Protein AF-G7KK99-F1 (afdb_monomer_lite)

InterPro domains:
  IPR000157 Toll/interleukin-1 receptor homology (TIR) domain [PF01582] (28-104)
  IPR000157 Toll/interleukin-1 receptor homology (TIR) domain [PS50104] (1-105)
  IPR000157 Toll/interleukin-1 receptor homology (TIR) domain [SM00255] (11-105)
  IPR035897 Toll/interleukin-1 receptor homology (TIR) domain superfamily [G3DSA:3.40.50.10140] (6-105)
  IPR035897 Toll/interleukin-1 receptor homology (TIR) domain superfamily [SSF52200] (6-105)

Radius of gyration: 15.06 Å; chains: 1; bounding box: 33×24×49 Å

pLDDT: mean 86.57, std 13.15, range [40.97, 97.69]

Structure (mmCIF, N/CA/C/O backbone):
data_AF-G7KK99-F1
#
_entry.id   AF-G7KK99-F1
#
loop_
_atom_site.group_PDB
_atom_site.id
_atom_site.type_symbol
_atom_site.label_atom_id
_atom_site.label_alt_id
_atom_site.label_comp_id
_atom_site.label_asym_id
_atom_site.label_entity_id
_atom_site.label_seq_id
_atom_site.pdbx_PDB_ins_code
_atom_site.Cartn_x
_atom_site.Cartn_y
_atom_site.Cartn_z
_atom_site.occupancy
_atom_site.B_iso_or_equiv
_atom_site.auth_seq_id
_atom_site.auth_comp_id
_atom_site.auth_asym_id
_atom_site.auth_atom_id
_atom_site.pdbx_PDB_model_num
ATOM 1 N N . MET A 1 1 ? 18.253 1.509 -36.763 1.00 40.97 1 MET A N 1
ATOM 2 C CA . MET A 1 1 ? 17.211 2.030 -35.854 1.00 40.97 1 MET A CA 1
ATOM 3 C C . MET A 1 1 ? 16.791 0.888 -34.943 1.00 40.97 1 MET A C 1
ATOM 5 O O . MET A 1 1 ? 16.003 0.056 -35.371 1.00 40.97 1 MET A O 1
ATOM 9 N N . ALA A 1 2 ? 17.398 0.756 -33.762 1.00 49.94 2 ALA A N 1
ATOM 10 C CA . ALA A 1 2 ? 16.962 -0.261 -32.808 1.00 49.94 2 ALA A CA 1
ATOM 11 C C . ALA A 1 2 ? 15.571 0.139 -32.298 1.00 49.94 2 ALA A C 1
ATOM 13 O O . ALA A 1 2 ? 15.393 1.240 -31.778 1.00 49.94 2 ALA A O 1
ATOM 14 N N . SER A 1 3 ? 14.578 -0.717 -32.522 1.00 53.69 3 SER A N 1
ATOM 15 C CA . SER A 1 3 ? 13.256 -0.558 -31.928 1.00 53.69 3 SER A CA 1
ATOM 16 C C . SER A 1 3 ? 13.399 -0.820 -30.432 1.00 53.69 3 SER A C 1
ATOM 18 O O . SER A 1 3 ? 13.483 -1.977 -30.034 1.00 53.69 3 SER A O 1
ATOM 20 N N . LEU A 1 4 ? 13.468 0.237 -29.618 1.00 55.56 4 LEU A N 1
ATOM 21 C CA . LEU A 1 4 ? 13.432 0.123 -28.159 1.00 55.56 4 LEU A CA 1
ATOM 22 C C . LEU A 1 4 ? 12.119 -0.565 -27.769 1.00 55.56 4 LEU A C 1
ATOM 24 O O . LEU A 1 4 ? 11.043 0.034 -27.852 1.00 55.56 4 LEU A O 1
ATOM 28 N N . THR A 1 5 ? 12.189 -1.836 -27.378 1.00 54.59 5 THR A N 1
ATOM 29 C CA . THR A 1 5 ? 11.058 -2.503 -26.739 1.00 54.59 5 THR A CA 1
ATOM 30 C C . THR A 1 5 ? 10.803 -1.813 -25.403 1.00 54.59 5 THR A C 1
ATOM 32 O O . THR A 1 5 ? 11.726 -1.315 -24.762 1.00 54.59 5 THR A O 1
ATOM 35 N N . VAL A 1 6 ? 9.541 -1.738 -24.972 1.00 59.72 6 VAL A N 1
ATOM 36 C CA . VAL A 1 6 ? 9.140 -1.026 -23.741 1.00 59.72 6 VAL A CA 1
ATOM 37 C C . VAL A 1 6 ? 9.992 -1.429 -22.526 1.00 59.72 6 VAL A C 1
ATOM 39 O O . VAL A 1 6 ? 10.261 -0.579 -21.682 1.00 59.72 6 VAL A O 1
ATOM 42 N N . THR A 1 7 ? 10.467 -2.675 -22.498 1.00 56.84 7 THR A N 1
ATOM 43 C CA . THR A 1 7 ? 11.311 -3.276 -21.458 1.00 56.84 7 THR A CA 1
ATOM 44 C C . THR A 1 7 ? 12.694 -2.636 -21.301 1.00 56.84 7 THR A C 1
ATOM 46 O O . THR A 1 7 ? 13.200 -2.606 -20.190 1.00 56.84 7 THR A O 1
ATOM 49 N N . ASP A 1 8 ? 13.283 -2.045 -22.345 1.00 63.66 8 ASP A N 1
ATOM 50 C CA . ASP A 1 8 ? 14.640 -1.460 -22.279 1.00 63.66 8 ASP A CA 1
ATOM 51 C C . ASP A 1 8 ? 14.688 -0.137 -21.477 1.00 63.66 8 ASP A C 1
ATOM 53 O O . ASP A 1 8 ? 15.746 0.444 -21.248 1.00 63.66 8 ASP A O 1
ATOM 57 N N . ARG A 1 9 ? 13.520 0.373 -21.053 1.00 77.44 9 ARG A N 1
ATOM 58 C CA . ARG A 1 9 ? 13.362 1.627 -20.291 1.00 77.44 9 ARG A CA 1
ATOM 59 C C . ARG A 1 9 ? 13.158 1.432 -18.790 1.00 77.44 9 ARG A C 1
ATOM 61 O O . ARG A 1 9 ? 13.159 2.422 -18.061 1.00 77.44 9 ARG A O 1
ATOM 68 N N . PHE A 1 10 ? 12.941 0.202 -18.333 1.00 86.88 10 PHE A N 1
ATOM 69 C CA . PHE A 1 10 ? 12.606 -0.102 -16.945 1.00 86.88 10 PHE A CA 1
ATOM 70 C C . PHE A 1 10 ? 13.617 -1.081 -16.369 1.00 86.88 10 PHE A C 1
ATOM 72 O O . PHE A 1 10 ? 13.985 -2.055 -17.015 1.00 86.88 10 PHE A O 1
ATOM 79 N N . LYS A 1 11 ? 14.062 -0.831 -15.137 1.00 92.00 11 LYS A N 1
ATOM 80 C CA . LYS A 1 11 ? 14.939 -1.763 -14.421 1.00 92.00 11 LYS A CA 1
ATOM 81 C C . LYS A 1 11 ? 14.153 -2.948 -13.863 1.00 92.00 11 LYS A C 1
ATOM 83 O O . LYS A 1 11 ? 14.711 -4.033 -13.719 1.00 92.00 11 LYS A O 1
ATOM 88 N N . TYR A 1 12 ? 12.883 -2.728 -13.531 1.00 92.00 12 TYR A N 1
ATOM 89 C CA . TYR A 1 12 ? 11.998 -3.730 -12.954 1.00 92.00 12 TYR A CA 1
ATOM 90 C C . TYR A 1 12 ? 10.689 -3.805 -13.738 1.00 92.00 12 TYR A C 1
ATOM 92 O O . TYR A 1 12 ? 10.129 -2.786 -14.145 1.00 92.00 12 TYR A O 1
ATOM 100 N N . ASP A 1 13 ? 10.150 -5.011 -13.893 1.00 92.00 13 ASP A N 1
ATOM 101 C CA . ASP A 1 13 ? 8.833 -5.184 -14.507 1.00 92.00 13 ASP A CA 1
ATOM 102 C C . ASP A 1 13 ? 7.715 -4.774 -13.541 1.00 92.00 13 ASP A C 1
ATOM 104 O O . ASP A 1 13 ? 6.758 -4.102 -13.923 1.00 92.00 13 ASP A O 1
ATOM 108 N N . VAL A 1 14 ? 7.839 -5.156 -12.268 1.00 93.50 14 VAL A N 1
ATOM 109 C CA . VAL A 1 14 ? 6.793 -4.976 -11.260 1.00 93.50 14 VAL A CA 1
ATOM 110 C C . VAL A 1 14 ? 7.387 -4.434 -9.967 1.00 93.50 14 VAL A C 1
ATOM 112 O O . VAL A 1 14 ? 8.290 -5.037 -9.389 1.00 93.50 14 VAL A O 1
ATOM 115 N N . PHE A 1 15 ? 6.810 -3.343 -9.475 1.00 94.19 15 PHE A N 1
ATOM 116 C CA . PHE A 1 15 ? 6.928 -2.917 -8.088 1.00 94.19 15 PHE A CA 1
ATOM 117 C C . PHE A 1 15 ? 5.804 -3.548 -7.259 1.00 94.19 15 PHE A C 1
ATOM 119 O O . PHE A 1 15 ? 4.645 -3.520 -7.674 1.00 94.19 15 PHE A O 1
ATOM 126 N N . LEU A 1 16 ? 6.114 -4.098 -6.085 1.00 94.12 16 LEU A N 1
ATOM 127 C CA . LEU A 1 16 ? 5.118 -4.703 -5.199 1.00 94.12 16 LEU A CA 1
ATOM 128 C C . LEU A 1 16 ? 5.024 -3.910 -3.896 1.00 94.12 16 LEU A C 1
ATOM 130 O O . LEU A 1 16 ? 5.964 -3.912 -3.108 1.00 94.12 16 LEU A O 1
ATOM 134 N N . SER A 1 17 ? 3.868 -3.293 -3.662 1.00 93.31 17 SER A N 1
ATOM 135 C CA . SER A 1 17 ? 3.543 -2.591 -2.420 1.00 93.31 17 SER A CA 1
ATOM 136 C C . SER A 1 17 ? 2.643 -3.457 -1.545 1.00 93.31 17 SER A C 1
ATOM 138 O O . SER A 1 17 ? 1.647 -4.002 -2.027 1.00 93.31 17 SER A O 1
ATOM 140 N N . PHE A 1 18 ? 2.978 -3.600 -0.263 1.00 93.06 18 PHE A N 1
ATOM 141 C CA . PHE A 1 18 ? 2.210 -4.407 0.686 1.00 93.06 18 PHE A CA 1
ATOM 142 C C . PHE A 1 18 ? 2.466 -3.982 2.134 1.00 93.06 18 PHE A C 1
ATOM 144 O O . PHE A 1 18 ? 3.499 -3.401 2.460 1.00 93.06 18 PHE A O 1
ATOM 151 N N . ARG A 1 19 ? 1.541 -4.335 3.032 1.00 91.50 19 ARG A N 1
ATOM 152 C CA . ARG A 1 19 ? 1.746 -4.221 4.480 1.00 91.50 19 ARG A CA 1
ATOM 153 C C . ARG A 1 19 ? 2.414 -5.492 4.994 1.00 91.50 19 ARG A C 1
ATOM 155 O O . ARG A 1 19 ? 1.764 -6.531 5.080 1.00 91.50 19 ARG A O 1
ATOM 162 N N . GLY A 1 20 ? 3.694 -5.400 5.359 1.00 88.31 20 GLY A N 1
ATOM 163 C CA . GLY A 1 20 ? 4.491 -6.546 5.816 1.00 88.31 20 GLY A CA 1
ATOM 164 C C . GLY A 1 20 ? 3.803 -7.376 6.901 1.00 88.31 20 GLY A C 1
ATOM 165 O O . GLY A 1 20 ? 3.614 -8.574 6.710 1.00 88.31 20 GLY A O 1
ATOM 166 N N . GLU A 1 21 ? 3.331 -6.729 7.971 1.00 88.38 21 GLU A N 1
ATOM 167 C CA . GLU A 1 21 ? 2.624 -7.383 9.088 1.00 88.38 21 GLU A CA 1
ATOM 168 C C . GLU A 1 21 ? 1.407 -8.223 8.664 1.00 88.38 21 GLU A C 1
ATOM 170 O O . GLU A 1 21 ? 1.124 -9.241 9.293 1.00 88.38 21 GLU A O 1
ATOM 175 N N . ASP A 1 22 ? 0.708 -7.838 7.591 1.00 88.44 22 ASP A N 1
ATOM 176 C CA . ASP A 1 22 ? -0.500 -8.533 7.133 1.00 88.44 22 ASP A CA 1
ATOM 177 C C . ASP A 1 22 ? -0.189 -9.689 6.163 1.00 88.44 22 ASP A C 1
ATOM 179 O O . ASP A 1 22 ? -0.982 -10.629 6.032 1.00 88.44 22 ASP A O 1
ATOM 183 N N . THR A 1 23 ? 0.934 -9.621 5.436 1.00 82.06 23 THR A N 1
ATOM 184 C CA . THR A 1 23 ? 1.202 -10.514 4.294 1.00 82.06 23 THR A CA 1
ATOM 185 C C . THR A 1 23 ? 2.463 -11.366 4.422 1.00 82.06 23 THR A C 1
ATOM 187 O O . THR A 1 23 ? 2.575 -12.361 3.705 1.00 82.06 23 THR A O 1
ATOM 190 N N . ARG A 1 24 ? 3.430 -11.021 5.285 1.00 79.19 24 ARG A N 1
ATOM 191 C CA . ARG A 1 24 ? 4.692 -11.768 5.406 1.00 79.19 24 ARG A CA 1
ATOM 192 C C . ARG A 1 24 ? 5.299 -11.706 6.809 1.00 79.19 24 ARG A C 1
ATOM 194 O O . ARG A 1 24 ? 5.607 -10.641 7.327 1.00 79.19 24 ARG A O 1
ATOM 201 N N . TYR A 1 25 ? 5.610 -12.871 7.372 1.00 64.56 25 TYR A N 1
ATOM 202 C CA . TYR A 1 25 ? 6.424 -12.963 8.584 1.00 64.56 25 TYR A CA 1
ATOM 203 C C . TYR A 1 25 ? 7.880 -12.555 8.287 1.00 64.56 25 TYR A C 1
ATOM 205 O O . TYR A 1 25 ? 8.525 -13.155 7.426 1.00 64.56 25 TYR A O 1
ATOM 213 N N . GLY A 1 26 ? 8.398 -11.540 8.991 1.00 57.94 26 GLY A N 1
ATOM 214 C CA . GLY A 1 26 ? 9.827 -11.185 8.999 1.00 57.94 26 GLY A CA 1
ATOM 215 C C . GLY A 1 26 ? 10.345 -10.328 7.834 1.00 57.94 26 GLY A C 1
ATOM 216 O O . GLY A 1 26 ? 11.556 -10.228 7.667 1.00 57.94 26 GLY A O 1
ATOM 217 N N . PHE A 1 27 ? 9.471 -9.717 7.026 1.00 60.97 27 PHE A N 1
ATOM 218 C CA . PHE A 1 27 ? 9.861 -8.717 6.020 1.00 60.97 27 PHE A CA 1
ATOM 219 C C . PHE A 1 27 ? 8.995 -7.466 6.192 1.00 60.97 27 PHE A C 1
ATOM 221 O O . PHE A 1 27 ? 7.989 -7.281 5.507 1.00 60.97 27 PHE A O 1
ATOM 228 N N . THR A 1 28 ? 9.362 -6.643 7.170 1.00 61.66 28 THR A N 1
ATOM 229 C CA . THR A 1 28 ? 8.774 -5.326 7.421 1.00 61.66 28 THR A CA 1
ATOM 230 C C . THR A 1 28 ? 9.823 -4.283 7.054 1.00 61.66 28 THR A C 1
ATOM 232 O O . THR A 1 28 ? 10.876 -4.200 7.680 1.00 61.66 28 THR A O 1
ATOM 235 N N . GLY A 1 29 ? 9.581 -3.555 5.966 1.00 62.66 29 GLY A N 1
ATOM 236 C CA . GLY A 1 29 ? 10.295 -2.319 5.674 1.00 62.66 29 GLY A CA 1
ATOM 237 C C . GLY A 1 29 ? 9.416 -1.172 6.146 1.00 62.66 29 GLY A C 1
ATOM 238 O O . GLY A 1 29 ? 8.298 -1.042 5.657 1.00 62.66 29 GLY A O 1
ATOM 239 N N . ASP A 1 30 ? 9.906 -0.382 7.096 1.00 62.66 30 ASP A N 1
ATOM 240 C CA . ASP A 1 30 ? 9.144 0.715 7.703 1.00 62.66 30 ASP A CA 1
ATOM 241 C C . ASP A 1 30 ? 9.695 2.089 7.300 1.00 62.66 30 ASP A C 1
ATOM 243 O O . ASP A 1 30 ? 9.416 3.081 7.956 1.00 62.66 30 ASP A O 1
ATOM 247 N N . GLU A 1 31 ? 10.494 2.170 6.232 1.00 69.31 31 GLU A N 1
ATOM 248 C CA . GLU A 1 31 ? 11.095 3.429 5.792 1.00 69.31 31 GLU A CA 1
ATOM 249 C C . GLU A 1 31 ? 11.051 3.588 4.275 1.00 69.31 31 GLU A C 1
ATOM 251 O O . GLU A 1 31 ? 11.418 2.693 3.509 1.00 69.31 31 GLU A O 1
ATOM 256 N N . ILE A 1 32 ? 10.659 4.786 3.841 1.00 75.12 32 ILE A N 1
ATOM 257 C CA . ILE A 1 32 ? 10.817 5.217 2.456 1.00 75.12 32 ILE A CA 1
ATOM 258 C C . ILE A 1 32 ? 12.271 5.630 2.265 1.00 75.12 32 ILE A C 1
ATOM 260 O O . ILE A 1 32 ? 12.686 6.728 2.638 1.00 75.12 32 ILE A O 1
ATOM 264 N N . THR A 1 33 ? 13.058 4.744 1.669 1.00 84.69 33 THR A N 1
ATOM 265 C CA . THR A 1 33 ? 14.442 5.046 1.309 1.00 84.69 33 THR A CA 1
ATOM 266 C C . THR A 1 33 ? 14.515 5.668 -0.091 1.00 84.69 33 THR A C 1
ATOM 268 O O . THR A 1 33 ? 13.670 5.393 -0.949 1.00 84.69 33 THR A O 1
ATOM 271 N N . PRO A 1 34 ? 15.568 6.445 -0.405 1.00 88.38 34 PRO A N 1
ATOM 272 C CA . PRO A 1 34 ? 15.802 6.915 -1.772 1.00 88.38 34 PRO A CA 1
ATOM 273 C C . PRO A 1 34 ? 15.874 5.772 -2.798 1.00 88.38 34 PRO A C 1
ATOM 275 O O . PRO A 1 34 ? 15.444 5.925 -3.940 1.00 88.38 34 PRO A O 1
ATOM 278 N N . SER A 1 35 ? 16.383 4.604 -2.390 1.00 89.00 35 SER A N 1
ATOM 279 C CA . SER A 1 35 ? 16.429 3.412 -3.239 1.00 89.00 35 SER A CA 1
ATOM 280 C C . SER A 1 35 ? 15.042 2.838 -3.538 1.00 89.00 35 SER A C 1
ATOM 282 O O . SER A 1 35 ? 14.829 2.349 -4.647 1.00 89.00 35 SER A O 1
ATOM 284 N N . LEU A 1 36 ? 14.097 2.935 -2.598 1.00 89.62 36 LEU A N 1
ATOM 285 C CA . LEU A 1 36 ? 12.710 2.514 -2.788 1.00 89.62 36 LEU A CA 1
ATOM 286 C C . LEU A 1 36 ? 11.990 3.411 -3.799 1.00 89.62 36 LEU A C 1
ATOM 288 O O . LEU A 1 36 ? 11.412 2.909 -4.760 1.00 89.62 36 LEU A O 1
ATOM 292 N N . LEU A 1 37 ? 12.101 4.735 -3.642 1.00 90.56 37 LEU A N 1
ATOM 293 C CA . LEU A 1 37 ? 11.530 5.703 -4.588 1.00 90.56 37 LEU A CA 1
ATOM 294 C C . LEU A 1 37 ? 12.079 5.478 -6.000 1.00 90.56 37 LEU A C 1
ATOM 296 O O . LEU A 1 37 ? 11.326 5.397 -6.971 1.00 90.56 37 LEU A O 1
ATOM 300 N N . LYS A 1 38 ? 13.394 5.259 -6.108 1.00 91.88 38 LYS A N 1
ATOM 301 C CA . LYS A 1 38 ? 14.028 4.947 -7.389 1.00 91.88 38 LYS A CA 1
ATOM 302 C C . LYS A 1 38 ? 13.516 3.636 -7.990 1.00 91.88 38 LYS A C 1
ATOM 304 O O . LYS A 1 38 ? 13.313 3.557 -9.199 1.00 91.88 38 LYS A O 1
ATOM 309 N N . ALA A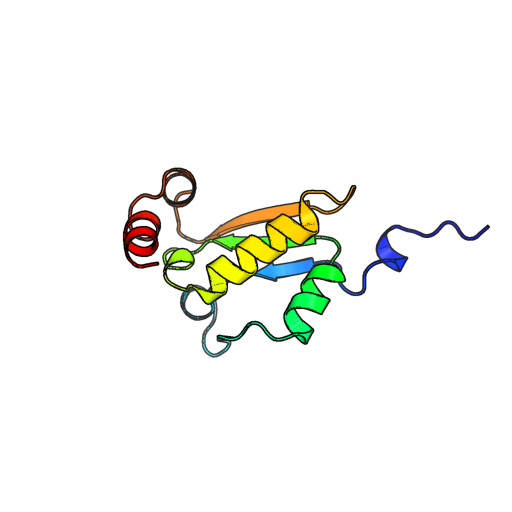 1 39 ? 13.261 2.619 -7.167 1.00 92.62 39 ALA A N 1
ATOM 310 C CA . ALA A 1 39 ? 12.677 1.369 -7.640 1.00 92.62 39 ALA A CA 1
ATOM 311 C C . ALA A 1 39 ? 11.259 1.566 -8.199 1.00 92.62 39 ALA A C 1
ATOM 313 O O . ALA A 1 39 ? 10.942 0.976 -9.231 1.00 92.62 39 ALA A O 1
ATOM 314 N N . ILE A 1 40 ? 10.434 2.425 -7.590 1.00 91.94 40 ILE A N 1
ATOM 315 C CA . ILE A 1 40 ? 9.100 2.781 -8.109 1.00 91.94 40 ILE A CA 1
ATOM 316 C C . ILE A 1 40 ? 9.223 3.481 -9.470 1.00 91.94 40 ILE A C 1
ATOM 318 O O . ILE A 1 40 ? 8.513 3.143 -10.421 1.00 91.94 40 ILE A O 1
ATOM 322 N N . GLU A 1 41 ? 10.150 4.433 -9.598 1.00 90.62 41 GLU A N 1
ATOM 323 C CA . GLU A 1 41 ? 10.400 5.136 -10.859 1.00 90.62 41 GLU A CA 1
ATOM 324 C C . GLU A 1 41 ? 10.848 4.206 -11.985 1.00 90.62 41 GLU A C 1
ATOM 326 O O . GLU A 1 41 ? 10.391 4.371 -13.122 1.00 90.62 41 GLU A O 1
ATOM 331 N N . ASP A 1 42 ? 11.716 3.248 -11.669 1.00 92.00 42 ASP A N 1
ATOM 332 C CA . ASP A 1 42 ? 12.311 2.325 -12.631 1.00 92.00 42 ASP A CA 1
ATOM 333 C C . ASP A 1 42 ? 11.443 1.075 -12.875 1.00 92.00 42 ASP A C 1
ATOM 335 O O . ASP A 1 42 ? 11.876 0.163 -13.583 1.00 92.00 42 ASP A O 1
ATOM 339 N N . SER A 1 43 ? 10.226 1.030 -12.320 1.00 92.38 43 SER A N 1
ATOM 340 C CA . SER A 1 43 ? 9.276 -0.071 -12.507 1.00 92.38 43 SER A CA 1
ATOM 341 C C . SER A 1 43 ? 8.263 0.197 -13.620 1.00 92.38 43 SER A C 1
ATOM 343 O O . SER A 1 43 ? 7.727 1.305 -13.743 1.00 92.38 43 SER A O 1
ATOM 345 N N . MET A 1 44 ? 7.975 -0.831 -14.425 1.00 90.94 44 MET A N 1
ATOM 346 C CA . MET A 1 44 ? 6.989 -0.766 -15.510 1.00 90.94 44 MET A CA 1
ATOM 347 C C . MET A 1 44 ? 5.549 -0.701 -14.982 1.00 90.94 44 MET A C 1
ATOM 349 O O . MET A 1 44 ? 4.747 0.090 -15.482 1.00 90.94 44 MET A O 1
ATOM 353 N N . MET A 1 45 ? 5.213 -1.491 -13.965 1.00 92.12 45 MET A N 1
ATOM 354 C CA . MET A 1 45 ? 3.912 -1.446 -13.291 1.00 92.12 45 MET A CA 1
ATOM 355 C C . MET A 1 45 ? 4.058 -1.556 -11.774 1.00 92.12 45 MET A C 1
ATOM 357 O O . MET A 1 45 ? 5.112 -1.948 -11.274 1.00 92.12 45 MET A O 1
ATOM 361 N N . ALA A 1 46 ? 2.987 -1.256 -11.045 1.00 95.25 46 ALA A N 1
ATOM 362 C CA . ALA A 1 46 ? 2.885 -1.521 -9.616 1.00 95.25 46 ALA A CA 1
ATOM 363 C C . ALA A 1 46 ? 1.693 -2.427 -9.304 1.00 95.25 46 ALA A C 1
ATOM 365 O O . ALA A 1 46 ? 0.590 -2.222 -9.813 1.00 95.25 46 ALA A O 1
ATOM 366 N N . ILE A 1 47 ? 1.905 -3.391 -8.414 1.00 96.25 47 ILE A N 1
ATOM 367 C CA . ILE A 1 47 ? 0.845 -4.158 -7.764 1.00 96.25 47 ILE A CA 1
ATOM 368 C C . ILE A 1 47 ? 0.742 -3.670 -6.323 1.00 96.25 47 ILE A C 1
ATOM 370 O O . ILE A 1 47 ? 1.728 -3.685 -5.587 1.00 96.25 47 ILE A O 1
ATOM 374 N N . ILE A 1 48 ? -0.455 -3.251 -5.917 1.00 96.38 48 ILE A N 1
ATOM 375 C CA . ILE A 1 48 ? -0.723 -2.789 -4.552 1.00 96.38 48 ILE A CA 1
ATOM 376 C C . ILE A 1 48 ? -1.571 -3.840 -3.851 1.00 96.38 48 ILE A C 1
ATOM 378 O O . ILE A 1 48 ? -2.743 -4.020 -4.184 1.00 96.38 48 ILE A O 1
ATOM 382 N N . VAL A 1 49 ? -0.994 -4.521 -2.867 1.00 96.50 49 VAL A N 1
ATOM 383 C CA . VAL A 1 49 ? -1.698 -5.500 -2.038 1.00 96.50 49 VAL A CA 1
ATOM 384 C C . VAL A 1 49 ? -2.361 -4.775 -0.874 1.00 96.50 49 VAL A C 1
ATOM 386 O O . VAL A 1 49 ? -1.764 -4.536 0.173 1.00 96.50 49 VAL A O 1
ATOM 389 N N . LEU A 1 50 ? -3.623 -4.419 -1.082 1.00 97.50 50 LEU A N 1
ATOM 390 C CA . LEU A 1 50 ? -4.489 -3.787 -0.101 1.00 97.50 50 LEU A CA 1
ATOM 391 C C . LEU A 1 50 ? -4.999 -4.856 0.868 1.00 97.50 50 LEU A C 1
ATOM 393 O O . LEU A 1 50 ? -5.863 -5.659 0.516 1.00 97.50 50 LEU A O 1
ATOM 397 N N . SER A 1 51 ? -4.435 -4.878 2.070 1.00 96.12 51 SER A N 1
ATOM 398 C CA . SER A 1 51 ? -4.808 -5.761 3.177 1.00 96.12 51 SER A CA 1
ATOM 399 C C . SER A 1 51 ? -5.631 -5.028 4.238 1.00 96.12 51 SER A C 1
ATOM 401 O O . SER A 1 51 ? -5.780 -3.808 4.198 1.00 96.12 51 SER A O 1
ATOM 403 N N . GLU A 1 52 ? -6.173 -5.764 5.210 1.00 95.50 52 GLU A N 1
ATOM 404 C CA . GLU A 1 52 ? -7.060 -5.204 6.237 1.00 95.50 52 GLU A CA 1
ATOM 405 C C . GLU A 1 52 ? -6.452 -4.008 6.990 1.00 95.50 52 GLU A C 1
ATOM 407 O O . GLU A 1 52 ? -7.160 -3.020 7.194 1.00 95.50 52 GLU A O 1
ATOM 412 N N . ASN A 1 53 ? -5.157 -4.036 7.327 1.00 94.25 53 ASN A N 1
ATOM 413 C CA . ASN A 1 53 ? -4.482 -2.971 8.077 1.00 94.25 53 ASN A CA 1
ATOM 414 C C . ASN A 1 53 ? -3.523 -2.140 7.218 1.00 94.25 53 ASN A C 1
ATOM 416 O O . ASN A 1 53 ? -2.727 -1.373 7.750 1.00 94.25 53 ASN A O 1
ATOM 420 N N . TYR A 1 54 ? -3.600 -2.221 5.887 1.00 95.12 54 TYR A N 1
ATOM 421 C CA . TYR A 1 54 ? -2.699 -1.462 5.013 1.00 95.12 54 TYR A CA 1
ATOM 422 C C . TYR A 1 54 ? -2.712 0.042 5.330 1.00 95.12 54 TYR A C 1
ATOM 424 O O . TYR A 1 54 ? -1.665 0.668 5.477 1.00 95.12 54 TYR A O 1
ATOM 432 N N . ALA A 1 55 ? -3.906 0.615 5.511 1.00 95.62 55 ALA A N 1
ATOM 433 C CA . ALA A 1 55 ? -4.066 2.040 5.790 1.00 95.62 55 ALA A CA 1
ATOM 434 C C . ALA A 1 55 ? -3.650 2.462 7.207 1.00 95.62 55 ALA A C 1
ATOM 436 O O . ALA A 1 55 ? -3.515 3.658 7.452 1.00 95.62 55 ALA A O 1
ATOM 437 N N . SER A 1 56 ? -3.436 1.533 8.148 1.00 94.12 56 SER A N 1
ATOM 438 C CA . SER A 1 56 ? -2.973 1.906 9.492 1.00 94.12 56 SER A CA 1
ATOM 439 C C . SER A 1 56 ? -1.504 2.328 9.512 1.00 94.12 56 SER A C 1
ATOM 441 O O . SER A 1 56 ? -1.055 2.909 10.494 1.00 94.12 56 SER A O 1
ATOM 443 N N . SER A 1 57 ? -0.761 2.048 8.440 1.00 92.06 57 SER A N 1
ATOM 444 C CA . SER A 1 57 ? 0.617 2.480 8.259 1.00 92.06 57 SER A CA 1
ATOM 445 C C . SER A 1 57 ? 0.679 3.756 7.429 1.00 92.06 57 SER A C 1
ATOM 447 O O . SER A 1 57 ? 0.315 3.757 6.251 1.00 92.06 57 SER A O 1
ATOM 449 N N . SER A 1 58 ? 1.195 4.833 8.021 1.00 90.75 58 SER A N 1
ATOM 450 C CA . SER A 1 58 ? 1.522 6.055 7.279 1.00 90.75 58 SER A CA 1
ATOM 451 C C . SER A 1 58 ? 2.516 5.768 6.152 1.00 90.75 58 SER A C 1
ATOM 453 O O . SER A 1 58 ? 2.332 6.266 5.047 1.00 90.75 58 SER A O 1
ATOM 455 N N . PHE A 1 59 ? 3.499 4.893 6.387 1.00 90.06 59 PHE A N 1
ATOM 456 C CA . PHE A 1 59 ? 4.470 4.475 5.374 1.00 90.06 59 PHE A CA 1
ATOM 457 C C . PHE A 1 59 ? 3.808 3.808 4.165 1.00 90.06 59 PHE A C 1
ATOM 459 O O . PHE A 1 59 ? 4.086 4.204 3.035 1.00 90.06 59 PHE A O 1
ATOM 466 N N . CYS A 1 60 ? 2.878 2.867 4.376 1.00 92.44 60 CYS A N 1
ATOM 467 C CA . CYS A 1 60 ? 2.141 2.253 3.265 1.00 92.44 60 CYS A CA 1
ATOM 468 C C . CYS A 1 60 ? 1.332 3.293 2.471 1.00 92.44 60 CYS A C 1
ATOM 470 O O . CYS A 1 60 ? 1.288 3.230 1.246 1.00 92.44 60 CYS A O 1
ATOM 472 N N . LEU A 1 61 ? 0.708 4.273 3.136 1.00 93.19 61 LEU A N 1
ATOM 473 C CA . LEU A 1 61 ? -0.060 5.310 2.436 1.00 93.19 61 LEU A CA 1
ATOM 474 C C . LEU A 1 61 ? 0.820 6.329 1.700 1.00 93.19 61 LEU A C 1
ATOM 476 O O . LEU A 1 61 ? 0.452 6.776 0.614 1.00 93.19 61 LEU A O 1
ATOM 480 N N . GLN A 1 62 ? 1.983 6.670 2.250 1.00 92.38 62 GLN A N 1
ATOM 481 C CA . GLN A 1 62 ? 2.966 7.521 1.582 1.00 92.38 62 GLN A CA 1
ATOM 482 C C . GLN A 1 62 ? 3.555 6.827 0.347 1.00 92.38 62 GLN A C 1
ATOM 484 O O . GLN A 1 62 ? 3.631 7.442 -0.718 1.00 92.38 62 GLN A O 1
ATOM 489 N N . GLU A 1 63 ? 3.904 5.540 0.455 1.00 92.56 63 GLU A N 1
ATOM 490 C CA . GLU A 1 63 ? 4.333 4.724 -0.685 1.00 92.56 63 GLU A CA 1
ATOM 491 C C . GLU A 1 63 ? 3.231 4.659 -1.755 1.00 92.56 63 GLU A C 1
ATOM 493 O O . GLU A 1 63 ? 3.494 4.931 -2.927 1.00 92.56 63 GLU A O 1
ATOM 498 N N . LEU A 1 64 ? 1.981 4.393 -1.355 1.00 94.38 64 LEU A N 1
ATOM 499 C CA . LEU A 1 64 ? 0.821 4.389 -2.248 1.00 94.38 64 LEU A CA 1
ATOM 500 C C . LEU A 1 64 ? 0.654 5.720 -2.992 1.00 94.38 64 LEU A C 1
ATOM 502 O O . LEU A 1 64 ? 0.493 5.720 -4.212 1.00 94.38 64 LEU A O 1
ATOM 506 N N . SER A 1 65 ? 0.706 6.851 -2.281 1.00 93.44 65 SER A N 1
ATOM 507 C CA . SER A 1 65 ? 0.614 8.177 -2.903 1.00 93.44 65 SER A CA 1
ATOM 508 C C . SER A 1 65 ? 1.722 8.371 -3.935 1.00 93.44 65 SER A C 1
ATOM 510 O O . SER A 1 65 ? 1.449 8.786 -5.058 1.00 93.44 65 SER A O 1
ATOM 512 N N . HIS A 1 66 ? 2.958 8.000 -3.591 1.00 92.94 66 HIS A N 1
ATOM 513 C CA . HIS A 1 66 ? 4.095 8.145 -4.492 1.00 92.94 66 HIS A CA 1
ATOM 514 C C . HIS A 1 66 ? 3.982 7.259 -5.741 1.00 92.94 66 HIS A C 1
ATOM 516 O O . HIS A 1 66 ? 4.300 7.711 -6.842 1.00 92.94 66 HIS A O 1
ATOM 522 N N . ILE A 1 67 ? 3.494 6.021 -5.603 1.00 93.88 67 ILE A N 1
ATOM 523 C CA . ILE A 1 67 ? 3.205 5.133 -6.740 1.00 93.88 67 ILE A CA 1
ATOM 524 C C . ILE A 1 67 ? 2.174 5.780 -7.663 1.00 93.88 67 ILE A C 1
ATOM 526 O O . ILE A 1 67 ? 2.396 5.858 -8.874 1.00 93.88 67 ILE A O 1
ATOM 530 N N . LEU A 1 68 ? 1.059 6.257 -7.102 1.00 93.44 68 LEU A N 1
ATOM 531 C CA . LEU A 1 68 ? -0.015 6.871 -7.878 1.00 93.44 68 LEU A CA 1
ATOM 532 C C . LEU A 1 68 ? 0.474 8.131 -8.597 1.00 93.44 68 LEU A C 1
ATOM 534 O O . LEU A 1 68 ? 0.232 8.268 -9.793 1.00 93.44 68 LEU A O 1
ATOM 538 N N . ASP A 1 69 ? 1.226 9.002 -7.928 1.00 91.50 69 ASP A N 1
ATOM 539 C CA . ASP A 1 69 ? 1.782 10.203 -8.556 1.00 91.50 69 ASP A CA 1
ATOM 540 C C . ASP A 1 69 ? 2.829 9.882 -9.626 1.00 91.50 69 ASP A C 1
ATOM 542 O O . ASP A 1 69 ? 2.847 10.505 -10.686 1.00 91.50 69 ASP A O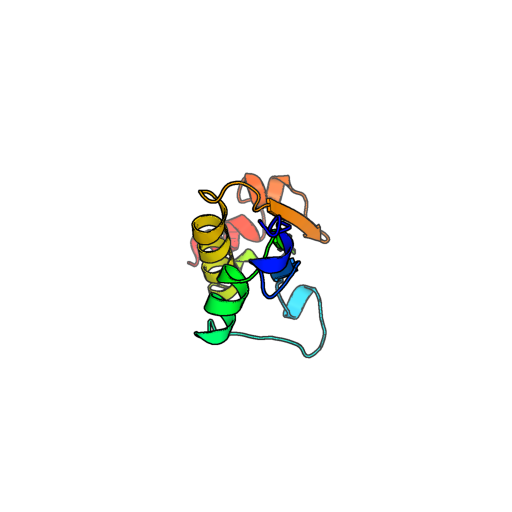 1
ATOM 546 N N . THR A 1 70 ? 3.664 8.866 -9.401 1.00 89.75 70 THR A N 1
ATOM 547 C CA . THR A 1 70 ? 4.706 8.468 -10.357 1.00 89.75 70 THR A CA 1
ATOM 548 C C . THR A 1 70 ? 4.132 7.803 -11.606 1.00 89.75 70 THR A C 1
ATOM 550 O O . THR A 1 70 ? 4.723 7.915 -12.688 1.00 89.75 70 THR A O 1
ATOM 553 N N . MET A 1 71 ? 3.019 7.075 -11.473 1.00 88.38 71 MET A N 1
ATOM 554 C CA . MET A 1 71 ? 2.475 6.235 -12.541 1.00 88.38 71 MET A CA 1
ATOM 555 C C . MET A 1 71 ? 1.251 6.823 -13.256 1.00 88.38 71 MET A C 1
ATOM 557 O O . MET A 1 71 ? 1.061 6.476 -14.419 1.00 88.38 71 MET A O 1
ATOM 561 N N . LYS A 1 72 ? 0.459 7.723 -12.644 1.00 80.69 72 LYS A N 1
ATOM 562 C CA . LYS A 1 72 ? -0.811 8.211 -13.235 1.00 80.69 72 LYS A CA 1
ATOM 563 C C . LYS A 1 72 ? -0.654 8.917 -14.589 1.00 80.69 72 LYS A C 1
ATOM 565 O O . LYS A 1 72 ? -1.522 8.776 -15.442 1.00 80.69 72 LYS A O 1
ATOM 570 N N . ASP A 1 73 ? 0.455 9.629 -14.797 1.00 74.62 73 ASP A N 1
ATOM 571 C CA . ASP A 1 73 ? 0.652 10.498 -15.969 1.00 74.62 73 ASP A CA 1
ATOM 572 C C . ASP A 1 73 ? 1.583 9.885 -17.034 1.00 74.62 73 ASP A C 1
ATOM 574 O O . ASP A 1 73 ? 1.866 10.502 -18.064 1.00 74.62 73 ASP A O 1
ATOM 578 N N . LYS A 1 74 ? 2.085 8.661 -16.814 1.00 75.50 74 LYS A N 1
ATOM 579 C CA . LYS A 1 74 ? 3.055 8.014 -17.709 1.00 75.50 74 LYS A CA 1
ATOM 580 C C . LYS A 1 74 ? 2.377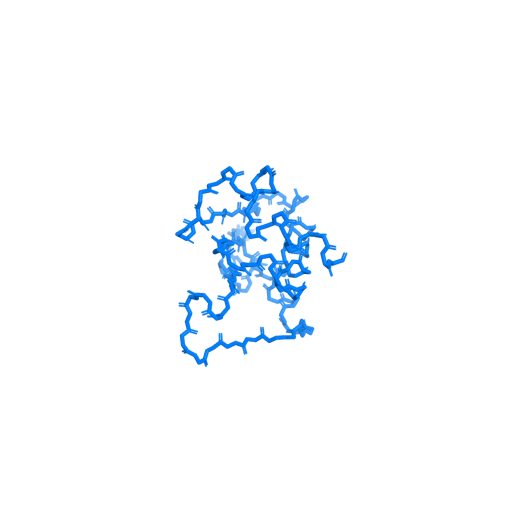 6.949 -18.564 1.00 75.50 74 LYS A C 1
ATOM 582 O O . LYS A 1 74 ? 2.044 5.867 -18.086 1.00 75.50 74 LYS A O 1
ATOM 587 N N . ALA A 1 75 ? 2.231 7.243 -19.858 1.00 73.31 75 ALA A N 1
ATOM 588 C CA . ALA A 1 75 ? 1.667 6.315 -20.834 1.00 73.31 75 ALA A CA 1
ATOM 589 C C . ALA A 1 75 ? 2.355 4.935 -20.767 1.00 73.31 75 ALA A C 1
ATOM 591 O O . ALA A 1 75 ? 3.576 4.828 -20.896 1.00 73.31 75 ALA A O 1
ATOM 592 N N . GLY A 1 76 ? 1.556 3.883 -20.572 1.00 74.56 76 GLY A N 1
ATOM 593 C CA . GLY A 1 76 ? 2.021 2.494 -20.523 1.00 74.56 76 GLY A CA 1
ATOM 594 C C . GLY A 1 76 ? 2.433 1.972 -19.142 1.00 74.56 76 GLY A C 1
ATOM 595 O O . GLY A 1 76 ? 2.850 0.818 -19.068 1.00 74.56 76 GLY A O 1
ATOM 596 N N . ARG A 1 77 ? 2.308 2.762 -18.064 1.00 83.94 77 ARG A N 1
ATOM 597 C CA . ARG A 1 77 ? 2.446 2.258 -16.687 1.00 83.94 77 ARG A CA 1
ATOM 598 C C . ARG A 1 77 ? 1.078 1.919 -16.103 1.00 83.94 77 ARG A C 1
ATOM 600 O O . ARG A 1 77 ? 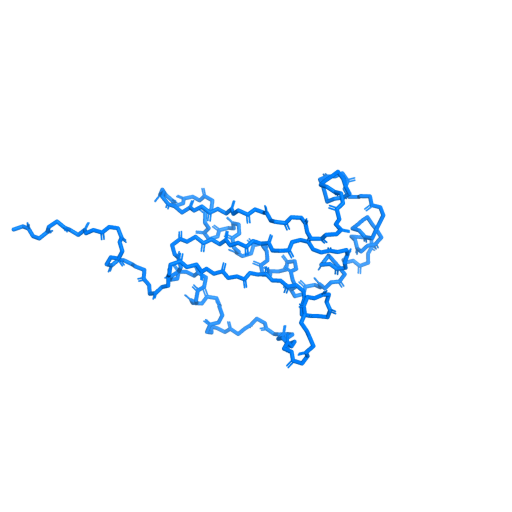0.128 2.680 -16.261 1.00 83.94 77 ARG A O 1
ATOM 607 N N . TYR A 1 78 ? 0.987 0.780 -15.423 1.00 87.62 78 TYR A N 1
ATOM 608 C CA . TYR A 1 78 ? -0.254 0.297 -14.816 1.00 87.62 78 TYR A CA 1
ATOM 609 C C . TYR A 1 78 ? -0.111 0.182 -13.304 1.00 87.62 78 TYR A C 1
ATOM 611 O O . TYR A 1 78 ? 0.940 -0.200 -12.795 1.00 87.62 78 TYR A O 1
ATOM 619 N N . VAL A 1 79 ? -1.200 0.471 -12.597 1.00 94.00 79 VAL A N 1
ATOM 620 C CA . VAL A 1 79 ? -1.325 0.247 -11.158 1.00 94.00 79 VAL A CA 1
ATOM 621 C C . VAL A 1 79 ? -2.473 -0.734 -10.942 1.00 94.00 79 VAL A C 1
ATOM 623 O O . VAL A 1 79 ? -3.622 -0.420 -11.250 1.00 94.00 79 VAL A O 1
ATOM 626 N N . LEU A 1 80 ? -2.164 -1.931 -10.444 1.00 95.44 80 LEU A N 1
ATOM 627 C CA . LEU A 1 80 ? -3.137 -2.998 -10.227 1.00 95.44 80 LEU A CA 1
ATOM 628 C C . LEU A 1 80 ? -3.381 -3.206 -8.724 1.00 95.44 80 LEU A C 1
ATOM 630 O O . LEU A 1 80 ? -2.489 -3.685 -8.020 1.00 95.44 80 LEU A O 1
ATOM 634 N N . PRO A 1 81 ? -4.581 -2.889 -8.210 1.00 96.75 81 PRO A N 1
ATOM 635 C CA . PRO A 1 81 ? -4.931 -3.209 -6.834 1.00 96.75 81 PRO A CA 1
ATOM 636 C C . PRO A 1 81 ? -5.281 -4.697 -6.680 1.00 96.75 81 PRO A C 1
ATOM 638 O O . PRO A 1 81 ? -6.075 -5.247 -7.443 1.00 96.75 81 PRO A O 1
ATOM 641 N N . VAL A 1 82 ? -4.741 -5.327 -5.639 1.00 97.69 82 VAL A N 1
ATOM 642 C CA . VAL A 1 82 ? -5.106 -6.665 -5.160 1.00 97.69 82 VAL A CA 1
ATOM 643 C C . VAL A 1 82 ? -5.726 -6.516 -3.778 1.00 97.69 82 VAL A C 1
ATOM 645 O O . VAL A 1 82 ? -5.091 -6.002 -2.864 1.00 97.69 82 VAL A O 1
ATOM 648 N N . PHE A 1 83 ? -6.961 -6.980 -3.612 1.00 97.50 83 PHE A N 1
ATOM 649 C CA . PHE A 1 83 ? -7.679 -6.908 -2.339 1.00 97.50 83 PHE A CA 1
ATOM 650 C C . PHE A 1 83 ? -7.462 -8.201 -1.547 1.00 97.50 83 PHE A C 1
ATOM 652 O O . PHE A 1 83 ? -8.116 -9.216 -1.792 1.00 97.50 83 PHE A O 1
ATOM 659 N N . TYR A 1 84 ? -6.512 -8.185 -0.614 1.00 96.50 84 TYR A N 1
ATOM 660 C CA . TYR A 1 84 ? -6.150 -9.350 0.188 1.00 96.50 84 TYR A CA 1
ATOM 661 C C . TYR A 1 84 ? -6.959 -9.391 1.484 1.00 96.50 84 TYR A C 1
ATOM 663 O O . TYR A 1 84 ? -6.721 -8.612 2.405 1.00 96.50 84 TYR A O 1
ATOM 671 N N . LYS A 1 85 ? -7.922 -10.320 1.555 1.00 95.38 85 LYS A N 1
ATOM 672 C CA . LYS A 1 85 ? -8.817 -10.516 2.716 1.00 95.38 85 LYS A CA 1
ATOM 673 C C . LYS A 1 85 ? -9.567 -9.246 3.149 1.00 95.38 85 LYS A C 1
ATOM 675 O O . LYS A 1 85 ? -10.006 -9.141 4.287 1.00 95.38 85 LYS A O 1
ATOM 680 N N . VAL A 1 86 ? -9.757 -8.301 2.232 1.00 96.88 86 VAL A N 1
ATOM 681 C CA . VAL A 1 86 ? -10.519 -7.073 2.458 1.00 96.88 86 VAL A CA 1
ATOM 682 C C . VAL A 1 86 ? -11.552 -6.900 1.354 1.00 96.88 86 VAL A C 1
ATOM 684 O O . VAL A 1 86 ? -11.296 -7.202 0.190 1.00 96.88 86 VAL A O 1
ATOM 687 N N . ASP A 1 87 ? -12.734 -6.407 1.713 1.00 97.31 87 ASP A N 1
ATOM 688 C CA . ASP A 1 87 ? -13.751 -6.037 0.735 1.00 97.31 87 ASP A CA 1
ATOM 689 C C . ASP A 1 87 ? -13.332 -4.736 0.012 1.00 97.31 87 ASP A C 1
ATOM 691 O O . ASP A 1 87 ? -13.033 -3.739 0.683 1.00 97.31 87 ASP A O 1
ATOM 695 N N . PRO A 1 88 ? -13.342 -4.678 -1.334 1.00 97.38 88 PRO A N 1
ATOM 696 C CA . PRO A 1 88 ? -12.987 -3.468 -2.082 1.00 97.38 88 PRO A CA 1
ATOM 697 C C . PRO A 1 88 ? -13.790 -2.221 -1.682 1.00 97.38 88 PRO A C 1
ATOM 699 O O . PRO A 1 88 ? -13.305 -1.093 -1.790 1.00 97.38 88 PRO A O 1
ATOM 702 N N . SER A 1 89 ? -15.023 -2.389 -1.196 1.00 97.12 89 SER A N 1
ATOM 703 C CA . SER A 1 89 ? -15.852 -1.296 -0.694 1.00 97.12 89 SER A CA 1
ATOM 704 C C . SER A 1 89 ? -15.355 -0.723 0.632 1.00 97.12 89 SER A C 1
ATOM 706 O O . SER A 1 89 ? -15.599 0.459 0.878 1.00 97.12 89 SER A O 1
ATOM 708 N N . HIS A 1 90 ? -14.644 -1.499 1.460 1.00 96.62 90 HIS A N 1
ATOM 709 C CA . HIS A 1 90 ? -13.998 -0.980 2.668 1.00 96.62 90 HIS A CA 1
ATOM 710 C C . HIS A 1 90 ? -12.889 0.004 2.305 1.00 96.62 90 HIS A C 1
ATOM 712 O O . HIS A 1 90 ? -12.838 1.086 2.883 1.00 96.62 90 HIS A O 1
ATOM 718 N N . VAL A 1 91 ? -12.091 -0.326 1.286 1.00 96.19 91 VAL A N 1
ATOM 719 C CA . VAL A 1 91 ? -11.055 0.566 0.753 1.00 96.19 91 VAL A CA 1
ATOM 720 C C . VAL A 1 91 ? -11.696 1.789 0.099 1.00 96.19 91 VAL A C 1
ATOM 722 O O . VAL A 1 91 ? -11.469 2.920 0.517 1.00 96.19 91 VAL A O 1
ATOM 725 N N . ARG A 1 92 ? -12.561 1.578 -0.902 1.00 95.94 92 ARG A N 1
ATOM 726 C CA . ARG A 1 92 ? -13.105 2.664 -1.731 1.00 95.94 92 ARG A CA 1
ATOM 727 C C . ARG A 1 92 ? -13.973 3.651 -0.952 1.00 95.94 92 ARG A C 1
ATOM 729 O O . ARG A 1 92 ? -14.005 4.826 -1.294 1.00 95.94 92 ARG A O 1
ATOM 736 N N . LYS A 1 93 ? -14.735 3.173 0.036 1.00 96.94 93 LYS A N 1
ATOM 737 C CA . LYS A 1 93 ? -15.659 4.003 0.831 1.00 96.94 93 LYS A CA 1
ATOM 738 C C . LYS A 1 93 ? -15.105 4.333 2.218 1.00 96.94 93 LYS A C 1
ATOM 740 O O . LYS A 1 93 ? -15.879 4.805 3.045 1.00 96.94 93 LYS A O 1
ATOM 745 N N . LEU A 1 94 ? -13.824 4.041 2.473 1.00 94.19 94 LEU A N 1
ATOM 746 C CA . LEU A 1 94 ? -13.149 4.261 3.755 1.00 94.19 94 LEU A CA 1
ATOM 747 C C . LEU A 1 94 ? -13.985 3.762 4.945 1.00 94.19 94 LEU A C 1
ATOM 749 O O . LEU A 1 94 ? -14.319 4.505 5.865 1.00 94.19 94 LEU A O 1
ATOM 753 N N . LYS A 1 95 ? -14.378 2.486 4.904 1.00 96.31 95 LYS A N 1
ATOM 754 C CA . LYS A 1 95 ? -15.134 1.829 5.983 1.00 96.31 95 LYS A CA 1
ATOM 755 C C . LYS A 1 95 ? -14.217 0.938 6.812 1.00 96.31 95 LYS A C 1
ATOM 757 O O . LYS A 1 95 ? -13.160 0.525 6.345 1.00 96.31 95 LYS A O 1
ATOM 762 N N . ARG A 1 96 ? -14.679 0.562 8.010 1.00 95.69 96 ARG A N 1
ATOM 763 C CA . ARG A 1 96 ? -13.978 -0.380 8.904 1.00 95.69 96 ARG A CA 1
ATOM 764 C C . ARG A 1 96 ? -12.547 0.103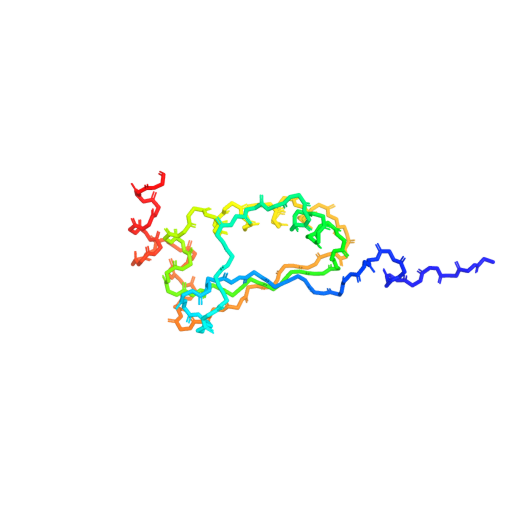 9.185 1.00 95.69 96 ARG A C 1
ATOM 766 O O . ARG A 1 96 ? -12.368 1.291 9.435 1.00 95.69 96 ARG A O 1
ATOM 773 N N . SER A 1 97 ? -11.560 -0.792 9.141 1.00 96.06 97 SER A N 1
ATOM 774 C CA . SER A 1 97 ? -10.150 -0.508 9.425 1.00 96.06 97 SER A CA 1
ATOM 775 C C . SER A 1 97 ? -9.611 0.695 8.646 1.00 96.06 97 SER A C 1
ATOM 777 O O . SER A 1 97 ? -8.965 1.553 9.238 1.00 96.06 97 SER A O 1
ATOM 779 N N . TYR A 1 98 ? -9.957 0.828 7.362 1.00 96.44 98 TYR A N 1
ATOM 780 C CA . TYR A 1 98 ? -9.549 1.964 6.530 1.00 96.44 98 TYR A CA 1
ATOM 781 C C . TYR A 1 98 ? -10.119 3.292 7.039 1.00 96.44 98 TYR A C 1
ATOM 783 O O . TYR A 1 98 ? -9.396 4.279 7.128 1.00 96.44 98 TYR A O 1
ATOM 791 N N . GLY A 1 99 ? -11.400 3.320 7.409 1.00 95.81 99 GLY A N 1
ATOM 792 C CA . GLY A 1 99 ? -12.032 4.519 7.964 1.00 95.81 99 GLY A CA 1
ATOM 793 C C . GLY A 1 99 ? -11.452 4.923 9.318 1.00 95.81 99 GLY A C 1
ATOM 794 O O . GLY A 1 99 ? -11.213 6.103 9.559 1.00 95.81 99 GLY A O 1
ATOM 795 N N . GLU A 1 100 ? -11.187 3.951 10.195 1.00 95.62 100 GLU A N 1
ATOM 796 C CA . GLU A 1 100 ? -10.576 4.218 11.502 1.00 95.62 100 GLU A CA 1
ATOM 797 C C . GLU A 1 100 ? -9.115 4.659 11.393 1.00 95.62 100 GLU A C 1
ATOM 799 O O . GLU A 1 100 ? -8.675 5.503 12.170 1.00 95.62 100 GLU A O 1
ATOM 804 N N . ALA A 1 101 ? -8.371 4.130 10.421 1.00 95.06 101 ALA A N 1
ATOM 805 C CA . ALA A 1 101 ? -7.003 4.551 10.162 1.00 95.06 101 ALA A CA 1
ATOM 806 C C . ALA A 1 101 ? -6.930 6.002 9.660 1.00 95.06 101 ALA A C 1
ATOM 808 O O . AL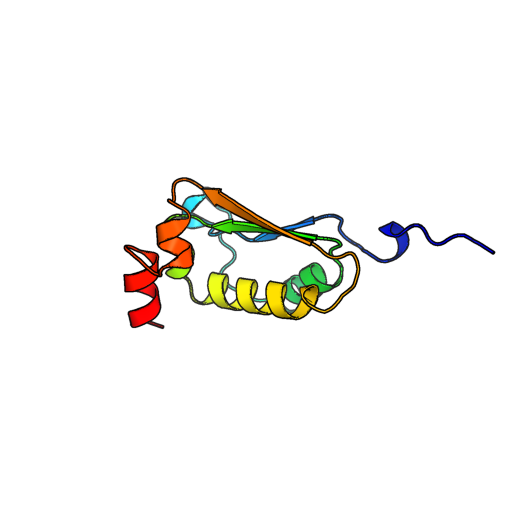A A 1 101 ? -6.129 6.775 10.173 1.00 95.06 101 ALA A O 1
ATOM 809 N N . MET A 1 102 ? -7.813 6.404 8.739 1.00 92.12 102 MET A N 1
ATOM 810 C CA . MET A 1 102 ? -7.823 7.764 8.171 1.00 92.12 102 MET A CA 1
ATOM 811 C C . MET A 1 102 ? -8.154 8.860 9.189 1.00 92.12 102 MET A C 1
ATOM 813 O O . MET A 1 102 ? -7.779 10.006 8.991 1.00 92.12 102 MET A O 1
ATOM 817 N N . LYS A 1 103 ? -8.840 8.532 10.289 1.00 93.38 103 LYS A N 1
ATOM 818 C CA . LYS A 1 103 ? -9.089 9.488 11.384 1.00 93.38 103 LYS A CA 1
ATOM 819 C C . LYS A 1 103 ? -7.846 9.769 12.232 1.00 93.38 103 LYS A C 1
ATOM 821 O O . LYS A 1 103 ? -7.862 10.708 13.021 1.00 93.38 103 LYS A O 1
ATOM 826 N N . LYS A 1 104 ? -6.835 8.900 12.159 1.00 85.38 104 LYS A N 1
ATOM 827 C CA . LYS A 1 104 ? -5.626 8.944 12.995 1.00 85.38 104 LYS A CA 1
ATOM 828 C C . LYS A 1 104 ? -4.410 9.511 12.264 1.00 85.38 104 LYS A C 1
ATOM 830 O O . LYS A 1 104 ? -3.371 9.654 12.903 1.00 85.38 104 LYS A O 1
ATOM 835 N N . GLN A 1 105 ? -4.525 9.751 10.960 1.00 68.75 105 GLN A N 1
ATOM 836 C CA . GLN A 1 105 ? -3.454 10.287 10.124 1.00 68.75 105 GLN A CA 1
ATOM 837 C C . GLN A 1 105 ? -3.556 11.798 9.958 1.00 68.75 105 GLN A C 1
ATOM 839 O O . GLN A 1 105 ? -4.688 12.324 10.035 1.00 68.75 105 GLN A O 1
#

Secondary structure (DSSP, 8-state):
-----GGGG-SEEEEEEE-HHHH-TT----S--HHHHHHHHTEEEEEEEE-TTGGG-HHHHHHHHHHHHHHTTSTT-EEEEEESSS-HHHHHTT-THHHHHHT--

Organism: Medicago truncatula (NCBI:txid3880)

Sequence (105 aa):
MASLTVTDRFKYDVFLSFRGEDTRYGFTGDEITPSLLKAIEDSMMAIIVLSENYASSSFCLQELSHILDTMKDKAGRYVLPVFYKVDPSHVRKLKRSYGEAMKKQ

Foldseek 3Di:
DPPPDPLNQAPEAEDEQDQCVFPHDPDHDQDDDPVSLVNLLRYQEYEYEAELQQLLRPSSVVSVVSSCVNAVPDPRYYYHYDDDVDDVCCVVVVNDNSVVSVVVD